Protein AF-A0A8I1R263-F1 (afdb_monomer_lite)

pLDDT: mean 82.53, std 13.77, range [40.84, 95.62]

Secondary structure (DSSP, 8-state):
---SEETTEE--HHHHHHHHHTS-HHHHHHHHT-SS---HHHHHHHHHHHHHTT--HHHHHHHHHHHHHHHHHHHHHHHH-TTSGGG---GGG---

Foldseek 3Di:
DPACDFPNHHDDVVVQVVLLVLADPLQNVVQVPQPGGDRSPVVSVVVVVCVVVVHDSVVSSVVSNVVSLVVQLVVCCVPVNCPDPSVDDPPVVPDD

Sequence (96 aa):
MSGNTRGGVAVNPKLEWKRFDALPAAIRRVYALAPFDYALSAAERGWKDYRRAGKTVAEFKAREVAWICAHLQKQARKTYGPDHPDAQRSRLERRP

Structure (mmCIF, N/CA/C/O backbone):
data_AF-A0A8I1R263-F1
#
_entry.id   AF-A0A8I1R263-F1
#
loop_
_atom_site.group_PDB
_atom_site.id
_atom_site.type_symbol
_atom_site.label_atom_id
_atom_site.label_alt_id
_atom_site.label_comp_id
_atom_site.label_asym_id
_atom_site.label_entity_id
_atom_site.label_seq_id
_atom_site.pdbx_PDB_ins_code
_atom_site.Cartn_x
_atom_site.Cartn_y
_atom_site.Cartn_z
_atom_site.occupancy
_atom_site.B_iso_or_equiv
_atom_site.auth_seq_id
_atom_site.auth_comp_id
_atom_site.auth_asym_id
_atom_site.auth_atom_id
_atom_site.pdbx_PDB_model_num
ATOM 1 N N . MET A 1 1 ? 24.043 -14.667 3.463 1.00 40.84 1 MET A N 1
ATOM 2 C CA . MET A 1 1 ? 23.099 -14.081 4.440 1.00 40.84 1 MET A CA 1
ATOM 3 C C . MET A 1 1 ? 22.155 -13.174 3.668 1.00 40.84 1 MET A C 1
ATOM 5 O O . MET A 1 1 ? 22.628 -12.174 3.141 1.00 40.84 1 MET A O 1
ATOM 9 N N . SER A 1 2 ? 20.883 -13.548 3.478 1.00 46.88 2 SER A N 1
ATOM 10 C CA . SER A 1 2 ? 19.942 -12.679 2.759 1.00 46.88 2 SER A CA 1
ATOM 11 C C . SER A 1 2 ? 19.697 -11.439 3.611 1.00 46.88 2 SER A C 1
ATOM 13 O O . SER A 1 2 ? 19.311 -11.555 4.774 1.00 46.88 2 SER A O 1
ATOM 15 N N . GLY A 1 3 ? 19.990 -10.258 3.070 1.00 56.62 3 GLY A N 1
ATOM 16 C CA . GLY A 1 3 ? 19.748 -9.006 3.778 1.00 56.62 3 GLY A CA 1
ATOM 17 C C . GLY A 1 3 ? 18.277 -8.907 4.173 1.00 56.62 3 GLY A C 1
ATOM 18 O O . GLY A 1 3 ? 17.403 -9.302 3.405 1.00 56.62 3 GLY A O 1
ATOM 19 N N . ASN A 1 4 ? 17.995 -8.386 5.367 1.00 68.56 4 ASN A N 1
ATOM 20 C CA . ASN A 1 4 ? 16.629 -8.076 5.778 1.00 68.56 4 ASN A CA 1
ATOM 21 C C . ASN A 1 4 ? 16.155 -6.840 5.003 1.00 68.56 4 ASN A C 1
ATOM 23 O O . ASN A 1 4 ? 16.076 -5.754 5.570 1.00 68.56 4 ASN A O 1
ATOM 27 N N . THR A 1 5 ? 15.919 -6.961 3.700 1.00 68.88 5 THR A N 1
ATOM 28 C CA . THR A 1 5 ? 15.443 -5.863 2.861 1.00 68.88 5 THR A CA 1
ATOM 29 C C . THR A 1 5 ? 14.107 -6.218 2.220 1.00 68.88 5 THR A C 1
ATOM 31 O O . THR A 1 5 ? 13.897 -7.338 1.768 1.00 68.88 5 THR A O 1
ATOM 34 N N . ARG A 1 6 ? 13.178 -5.257 2.190 1.00 70.50 6 ARG A N 1
ATOM 35 C CA . ARG A 1 6 ? 11.906 -5.348 1.453 1.00 70.50 6 ARG A CA 1
ATOM 36 C C . ARG A 1 6 ? 11.758 -4.119 0.578 1.00 70.50 6 ARG A C 1
ATOM 38 O O . ARG A 1 6 ? 11.874 -2.998 1.071 1.00 70.50 6 ARG A O 1
ATOM 45 N N . GLY A 1 7 ? 11.593 -4.323 -0.727 1.00 67.12 7 GLY A N 1
ATOM 46 C CA . GLY A 1 7 ? 11.559 -3.223 -1.695 1.00 67.12 7 GLY A CA 1
ATOM 47 C C . GLY A 1 7 ? 12.803 -2.320 -1.654 1.00 67.12 7 GLY A C 1
ATOM 48 O O . GLY A 1 7 ? 12.685 -1.116 -1.852 1.00 67.12 7 GLY A O 1
ATOM 49 N N . GLY A 1 8 ? 13.981 -2.873 -1.334 1.00 69.38 8 GLY A N 1
ATOM 50 C CA . GLY A 1 8 ? 15.237 -2.116 -1.209 1.00 69.38 8 GLY A CA 1
ATOM 51 C C . GLY A 1 8 ? 15.427 -1.372 0.120 1.00 69.38 8 GLY A C 1
ATOM 52 O O . GLY A 1 8 ? 16.447 -0.716 0.303 1.00 69.38 8 GLY A O 1
ATOM 53 N N . VAL A 1 9 ? 14.488 -1.490 1.065 1.00 73.25 9 VAL A N 1
ATOM 54 C CA . VAL A 1 9 ? 14.563 -0.852 2.388 1.00 73.25 9 VAL A CA 1
ATOM 55 C C . VAL A 1 9 ? 14.978 -1.875 3.437 1.00 73.25 9 VAL A C 1
ATOM 57 O O . VAL A 1 9 ? 14.377 -2.944 3.509 1.00 73.25 9 VAL A O 1
ATOM 60 N N . ALA A 1 10 ? 15.967 -1.548 4.272 1.00 78.25 10 ALA A N 1
ATOM 61 C CA . ALA A 1 10 ? 16.334 -2.374 5.419 1.00 78.25 10 ALA A CA 1
ATOM 62 C C . ALA A 1 10 ? 15.179 -2.442 6.435 1.00 78.25 10 ALA A C 1
ATOM 64 O O . ALA A 1 10 ? 14.664 -1.418 6.887 1.00 78.25 10 ALA A O 1
ATOM 65 N N . VAL A 1 11 ? 14.775 -3.654 6.801 1.00 79.69 11 VAL A N 1
ATOM 66 C CA . VAL A 1 11 ? 13.654 -3.935 7.698 1.00 79.69 11 VAL A CA 1
ATOM 67 C C . VAL A 1 11 ? 14.098 -4.780 8.888 1.00 79.69 11 VAL A C 1
ATOM 69 O O . VAL A 1 11 ? 15.021 -5.585 8.809 1.00 79.69 11 VAL A O 1
ATOM 72 N N . ASN A 1 12 ? 13.415 -4.615 10.020 1.00 84.38 12 ASN A N 1
ATOM 73 C CA . ASN A 1 12 ? 13.532 -5.524 11.155 1.00 84.38 12 ASN A CA 1
ATOM 74 C C . ASN A 1 12 ? 12.267 -6.396 11.192 1.00 84.38 12 ASN A C 1
ATOM 76 O O . ASN A 1 12 ? 11.191 -5.843 11.428 1.00 84.38 12 ASN A O 1
ATOM 80 N N . PRO A 1 13 ? 12.365 -7.727 11.008 1.00 80.75 13 PRO A N 1
ATOM 81 C CA . PRO A 1 13 ? 11.195 -8.601 10.925 1.00 80.75 13 PRO A CA 1
ATOM 82 C C . PRO A 1 13 ? 10.238 -8.484 12.118 1.00 80.75 13 PRO A C 1
ATOM 84 O O . PRO A 1 13 ? 9.027 -8.414 11.932 1.00 80.75 13 PRO A O 1
ATOM 87 N N . LYS A 1 14 ? 10.762 -8.389 13.351 1.00 84.50 14 LYS A N 1
ATOM 88 C CA . LYS A 1 14 ? 9.928 -8.245 14.559 1.00 84.50 14 LYS A CA 1
ATOM 89 C C . LYS A 1 14 ? 9.161 -6.923 14.563 1.00 84.50 14 LYS A C 1
ATOM 91 O O . LYS A 1 14 ? 8.030 -6.865 15.036 1.00 84.50 14 LYS A O 1
ATOM 96 N N . LEU A 1 15 ? 9.782 -5.855 14.063 1.00 86.25 15 LEU A N 1
ATOM 97 C CA . LEU A 1 15 ? 9.154 -4.540 13.995 1.00 86.25 15 LEU A CA 1
ATOM 98 C C . LEU A 1 15 ? 8.112 -4.475 12.876 1.00 86.25 15 LEU A C 1
ATOM 100 O O . LEU A 1 15 ? 7.060 -3.883 13.076 1.00 86.25 15 LEU A O 1
ATOM 104 N N . GLU A 1 16 ? 8.367 -5.115 11.736 1.00 85.88 16 GLU A N 1
ATOM 105 C CA . GLU A 1 16 ? 7.394 -5.219 10.643 1.00 85.88 16 GLU A CA 1
A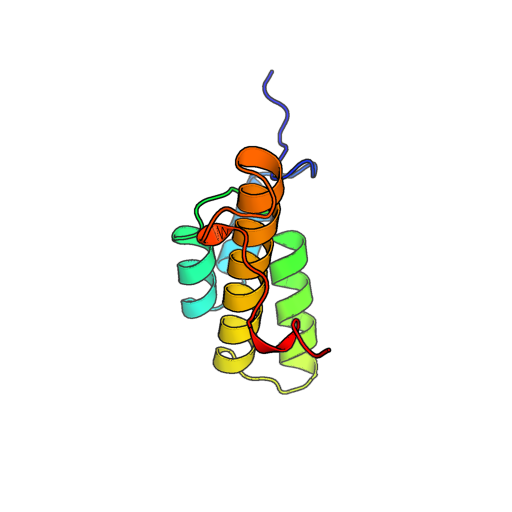TOM 106 C C . GLU A 1 16 ? 6.130 -5.961 11.081 1.00 85.88 16 GLU A C 1
ATOM 108 O O . GLU A 1 16 ? 5.033 -5.481 10.814 1.00 85.88 16 GLU A O 1
ATOM 113 N N . TRP A 1 17 ? 6.262 -7.053 11.841 1.00 85.62 17 TRP A N 1
ATOM 114 C CA . TRP A 1 17 ? 5.103 -7.735 12.424 1.00 85.62 17 TRP A CA 1
ATOM 115 C C . TRP A 1 17 ? 4.289 -6.820 13.342 1.00 85.62 17 TRP A C 1
ATOM 117 O O . TRP A 1 17 ? 3.079 -6.695 13.172 1.00 85.62 17 TRP A O 1
ATOM 127 N N . LYS A 1 18 ? 4.952 -6.087 14.247 1.00 89.19 18 LYS A N 1
ATOM 128 C CA . LYS A 1 18 ? 4.270 -5.106 15.110 1.00 89.19 18 LYS A CA 1
ATOM 129 C C . LYS A 1 18 ? 3.556 -4.014 14.309 1.00 89.19 18 LYS A C 1
ATOM 131 O O . LYS A 1 18 ? 2.457 -3.607 14.671 1.00 89.19 18 LYS A O 1
ATOM 136 N N . ARG A 1 19 ? 4.172 -3.535 13.225 1.00 90.69 19 ARG A N 1
ATOM 137 C CA . ARG A 1 19 ? 3.581 -2.532 12.326 1.00 90.69 19 ARG A CA 1
ATOM 138 C C . ARG A 1 19 ? 2.364 -3.074 11.604 1.00 90.69 19 ARG A C 1
ATOM 140 O O . ARG A 1 19 ? 1.368 -2.368 11.500 1.00 90.69 19 ARG A O 1
ATOM 147 N N . PHE A 1 20 ? 2.443 -4.315 11.135 1.00 88.62 20 PHE A N 1
ATOM 148 C CA . PHE A 1 20 ? 1.322 -4.991 10.508 1.00 88.62 20 PHE A CA 1
ATOM 149 C C . PHE A 1 20 ? 0.132 -5.053 11.461 1.00 88.62 20 PHE A C 1
ATOM 151 O O . PHE A 1 20 ? -0.953 -4.611 11.100 1.00 88.62 20 PHE A O 1
ATOM 158 N N . ASP A 1 21 ? 0.347 -5.506 12.697 1.00 90.56 21 ASP A N 1
ATOM 159 C CA . ASP A 1 21 ? -0.715 -5.635 13.699 1.00 90.56 21 ASP A CA 1
ATOM 160 C C . ASP A 1 21 ? -1.300 -4.299 14.165 1.00 90.56 21 ASP A C 1
ATOM 162 O O . ASP A 1 21 ? -2.465 -4.243 14.554 1.00 90.56 21 ASP A O 1
ATOM 166 N N . ALA A 1 22 ? -0.535 -3.210 14.070 1.00 90.38 22 ALA A N 1
ATOM 167 C CA . ALA A 1 22 ? -1.025 -1.864 14.352 1.00 90.38 22 ALA A CA 1
ATOM 168 C C . ALA A 1 22 ? -1.968 -1.309 13.262 1.00 90.38 22 ALA A C 1
ATOM 170 O O . ALA A 1 22 ? -2.646 -0.301 13.490 1.00 90.38 22 ALA A O 1
ATOM 171 N N . LEU A 1 23 ? -2.016 -1.928 12.076 1.00 92.75 23 LEU A N 1
ATOM 172 C CA . LEU A 1 23 ? -2.891 -1.507 10.984 1.00 92.75 23 LEU A CA 1
ATOM 173 C C . LEU A 1 23 ? -4.311 -2.084 11.136 1.00 92.75 23 LEU A C 1
ATOM 175 O O . LEU A 1 23 ? -4.490 -3.223 11.579 1.00 92.75 23 LEU A O 1
ATOM 179 N N . PRO A 1 24 ? -5.351 -1.355 10.686 1.00 94.38 24 PRO A N 1
ATOM 180 C CA . PRO A 1 24 ? -6.708 -1.889 10.633 1.00 94.38 24 PRO A CA 1
ATOM 181 C C . PRO A 1 24 ? -6.779 -3.172 9.793 1.00 94.38 24 PRO A C 1
ATOM 183 O O . PRO A 1 24 ? -6.093 -3.301 8.777 1.00 94.38 24 PRO A O 1
ATOM 186 N N . ALA A 1 25 ? -7.671 -4.100 10.155 1.00 94.81 25 ALA A N 1
ATOM 187 C CA . ALA A 1 25 ? -7.819 -5.389 9.465 1.00 94.81 25 ALA A CA 1
ATOM 188 C C . ALA A 1 25 ? -8.026 -5.252 7.942 1.00 94.81 25 ALA A C 1
ATOM 190 O O . ALA A 1 25 ? -7.449 -6.008 7.162 1.00 94.81 25 ALA A O 1
ATOM 191 N N . ALA A 1 26 ? -8.789 -4.244 7.509 1.00 93.56 26 ALA A N 1
ATOM 192 C CA . ALA A 1 26 ? -9.006 -3.964 6.092 1.00 93.56 26 ALA A CA 1
ATOM 193 C C . ALA A 1 26 ? -7.712 -3.595 5.343 1.00 93.56 26 ALA A C 1
ATOM 195 O O . ALA A 1 26 ? -7.569 -3.953 4.177 1.00 93.56 26 ALA A O 1
ATOM 196 N N . ILE A 1 27 ? -6.775 -2.914 6.007 1.00 94.69 27 ILE A N 1
ATOM 197 C CA . ILE A 1 27 ? -5.478 -2.520 5.442 1.00 94.69 27 ILE A CA 1
ATOM 198 C C . ILE A 1 27 ? -4.510 -3.699 5.461 1.00 94.69 27 ILE A C 1
ATOM 200 O O . ILE A 1 27 ? -3.848 -3.958 4.460 1.00 94.69 27 ILE A O 1
ATOM 204 N N . ARG A 1 28 ? -4.494 -4.475 6.553 1.00 94.19 28 ARG A N 1
ATOM 205 C CA . ARG A 1 28 ? -3.734 -5.733 6.623 1.00 94.19 28 ARG A CA 1
ATOM 206 C C . ARG A 1 28 ? -4.058 -6.648 5.443 1.00 94.19 28 ARG A C 1
ATOM 208 O O . ARG A 1 28 ? -3.148 -7.179 4.816 1.00 94.19 28 ARG A O 1
ATOM 215 N N . ARG A 1 29 ? -5.341 -6.761 5.081 1.00 93.44 29 ARG A N 1
ATOM 216 C CA . ARG A 1 29 ? -5.783 -7.551 3.921 1.00 93.44 29 ARG A CA 1
ATOM 217 C C . ARG A 1 29 ? -5.255 -7.021 2.584 1.00 93.44 29 ARG A C 1
ATOM 219 O O . ARG A 1 29 ? -4.959 -7.830 1.716 1.00 93.44 29 ARG A O 1
ATOM 226 N N . VAL A 1 30 ? -5.120 -5.703 2.412 1.00 92.25 30 VAL A N 1
ATOM 227 C CA . VA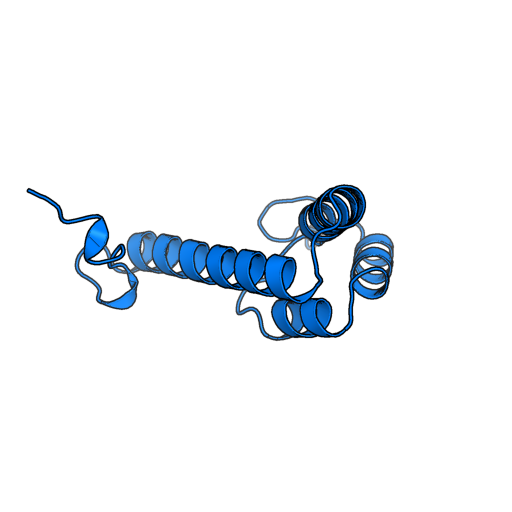L A 1 30 ? -4.525 -5.116 1.194 1.00 92.25 30 VAL A CA 1
ATOM 228 C C . VAL A 1 30 ? -3.070 -5.552 1.057 1.00 92.25 30 VAL 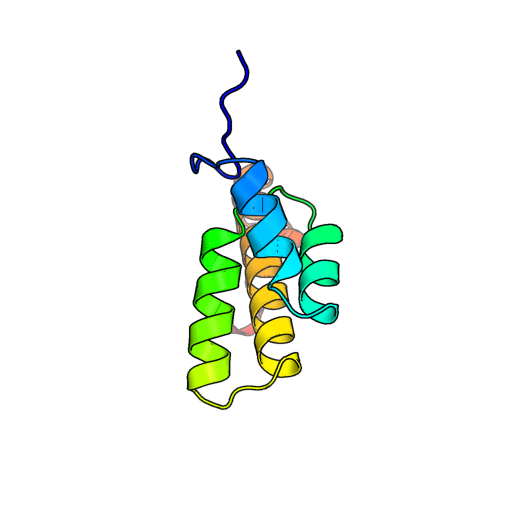A C 1
ATOM 230 O O . VAL A 1 30 ? -2.687 -6.073 0.017 1.00 92.25 30 VAL A O 1
ATOM 233 N N . TYR A 1 31 ? -2.287 -5.402 2.124 1.00 90.25 31 TYR A N 1
ATOM 234 C CA . TYR A 1 31 ? -0.869 -5.761 2.122 1.00 90.25 31 TYR A CA 1
ATOM 235 C C . TYR A 1 31 ? -0.625 -7.270 2.027 1.00 90.25 31 TYR A C 1
ATOM 237 O O . TYR A 1 31 ? 0.323 -7.684 1.374 1.00 90.25 31 TYR A O 1
ATOM 245 N N . ALA A 1 32 ? -1.494 -8.094 2.617 1.00 89.00 32 ALA A N 1
ATOM 246 C CA . ALA A 1 32 ? -1.406 -9.550 2.508 1.00 89.00 32 ALA A CA 1
ATOM 247 C C . ALA A 1 32 ? -1.695 -10.078 1.090 1.00 89.00 32 ALA A C 1
ATOM 249 O O . ALA A 1 32 ? -1.220 -11.149 0.734 1.00 89.00 32 ALA A O 1
ATOM 250 N N . LEU A 1 33 ? -2.483 -9.346 0.294 1.00 88.88 33 LEU A N 1
ATOM 251 C CA . LEU A 1 33 ? -2.813 -9.697 -1.094 1.00 88.88 33 LEU A CA 1
ATOM 252 C C . LEU A 1 33 ? -1.904 -9.007 -2.118 1.00 88.88 33 LEU A C 1
ATOM 254 O O . LEU A 1 33 ? -2.083 -9.191 -3.322 1.00 88.88 33 LEU A O 1
ATOM 258 N N . ALA A 1 34 ? -0.974 -8.169 -1.666 1.00 87.38 34 ALA A N 1
ATOM 259 C CA . ALA A 1 34 ? -0.137 -7.401 -2.562 1.00 87.38 34 ALA A CA 1
ATOM 260 C C . ALA A 1 34 ? 0.882 -8.324 -3.264 1.00 87.38 34 ALA A C 1
ATOM 262 O O . ALA A 1 34 ? 1.487 -9.170 -2.610 1.00 87.38 34 ALA A O 1
ATOM 263 N N . PRO A 1 35 ? 1.124 -8.160 -4.577 1.00 82.06 35 PRO A N 1
ATOM 264 C CA . PRO A 1 35 ? 2.015 -9.043 -5.339 1.00 82.06 35 PRO A CA 1
ATOM 265 C C . PRO A 1 35 ? 3.509 -8.803 -5.065 1.00 82.06 35 PRO A C 1
ATOM 267 O O . PRO A 1 35 ? 4.356 -9.476 -5.646 1.00 82.06 35 PRO A O 1
ATOM 270 N N . PHE A 1 36 ? 3.843 -7.837 -4.205 1.00 80.00 36 PHE A N 1
ATOM 271 C CA . PHE A 1 36 ? 5.211 -7.485 -3.842 1.00 80.00 36 PHE A CA 1
ATOM 272 C C . PHE A 1 36 ? 5.345 -7.288 -2.334 1.00 80.00 36 PHE A C 1
ATOM 274 O O . PHE A 1 36 ? 4.411 -6.849 -1.662 1.00 80.00 36 PHE A O 1
ATOM 281 N N . ASP A 1 37 ? 6.552 -7.530 -1.826 1.00 78.50 37 ASP A N 1
ATOM 282 C CA . ASP A 1 37 ? 6.899 -7.250 -0.439 1.00 78.50 37 ASP A CA 1
ATOM 283 C C . ASP A 1 37 ? 7.120 -5.751 -0.212 1.00 78.50 37 ASP A C 1
ATOM 285 O O . ASP A 1 37 ? 8.109 -5.159 -0.656 1.00 78.50 37 ASP A O 1
ATOM 289 N N . TYR A 1 38 ? 6.211 -5.147 0.548 1.00 80.75 38 TYR A N 1
ATOM 290 C CA . TYR A 1 38 ? 6.285 -3.747 0.948 1.00 80.75 38 TYR A CA 1
ATOM 291 C C . TYR A 1 38 ? 6.788 -3.595 2.386 1.00 80.75 38 TYR A C 1
ATOM 293 O O . TYR A 1 38 ? 6.468 -4.397 3.265 1.00 80.75 38 TYR A O 1
ATOM 301 N N . ALA A 1 39 ? 7.562 -2.536 2.634 1.00 83.50 39 ALA A N 1
ATOM 302 C CA . ALA A 1 39 ? 7.923 -2.125 3.986 1.00 83.50 39 ALA A CA 1
ATOM 303 C C . ALA A 1 39 ? 6.732 -1.417 4.653 1.00 83.50 39 ALA A C 1
ATOM 305 O O . ALA A 1 39 ? 6.227 -0.409 4.153 1.00 83.50 39 ALA A O 1
ATOM 306 N N . LEU A 1 40 ? 6.306 -1.911 5.812 1.00 87.50 40 LEU A N 1
ATOM 307 C CA . LEU A 1 40 ? 5.110 -1.439 6.515 1.00 87.50 40 LEU A CA 1
ATOM 308 C C . LEU A 1 40 ? 5.340 -0.145 7.302 1.00 87.50 40 LEU A C 1
ATOM 310 O O . LEU A 1 40 ? 4.390 0.453 7.801 1.00 87.50 40 LEU A O 1
ATOM 314 N N . SER A 1 41 ? 6.587 0.322 7.398 1.00 87.00 41 SER A N 1
ATOM 315 C CA . SER A 1 41 ? 6.944 1.582 8.064 1.00 87.00 41 SER A CA 1
ATOM 316 C C . SER A 1 41 ? 6.219 2.794 7.472 1.00 87.00 41 SER A C 1
ATOM 318 O O . SER A 1 41 ? 5.741 3.655 8.214 1.00 87.00 41 SER A O 1
ATOM 320 N N . ALA A 1 42 ? 6.114 2.856 6.143 1.00 85.88 42 ALA A N 1
ATOM 321 C CA . ALA A 1 42 ? 5.422 3.930 5.440 1.00 85.88 42 ALA A CA 1
ATOM 322 C C . ALA A 1 42 ? 3.900 3.834 5.620 1.00 85.88 42 ALA A C 1
ATOM 324 O O . ALA A 1 42 ? 3.250 4.853 5.853 1.00 85.88 42 ALA A O 1
ATOM 325 N N . ALA A 1 43 ? 3.352 2.616 5.579 1.00 88.88 43 ALA A N 1
ATOM 326 C CA . ALA A 1 43 ? 1.931 2.349 5.783 1.00 88.88 43 ALA A CA 1
ATOM 327 C C . ALA A 1 43 ? 1.476 2.736 7.197 1.00 88.88 43 ALA A C 1
ATOM 329 O O . ALA A 1 43 ? 0.483 3.437 7.369 1.00 88.88 43 ALA A O 1
ATOM 330 N N . GLU A 1 44 ? 2.235 2.328 8.218 1.00 92.06 44 GLU A N 1
ATOM 331 C CA . GLU A 1 44 ? 1.950 2.634 9.622 1.00 92.06 44 GLU A CA 1
ATOM 332 C C . GLU A 1 44 ? 1.971 4.147 9.881 1.00 92.06 44 GLU A C 1
ATOM 334 O O . GLU A 1 44 ? 1.059 4.691 10.509 1.00 92.06 44 GLU A O 1
ATOM 339 N N . ARG A 1 45 ? 2.996 4.844 9.369 1.00 91.00 45 ARG A N 1
ATOM 340 C CA . ARG A 1 45 ? 3.097 6.305 9.476 1.00 91.00 45 ARG A CA 1
ATOM 341 C C . ARG A 1 45 ? 1.939 6.989 8.755 1.00 91.00 45 ARG A C 1
ATOM 343 O O . ARG A 1 45 ? 1.254 7.809 9.354 1.00 91.00 45 ARG A O 1
ATOM 350 N N . GLY A 1 46 ? 1.674 6.588 7.511 1.00 91.12 46 GLY A N 1
ATOM 351 C CA . GLY A 1 46 ? 0.570 7.120 6.719 1.00 91.12 46 GLY A CA 1
ATOM 352 C C . GLY A 1 46 ? -0.785 6.929 7.399 1.00 91.12 46 GLY A C 1
ATOM 353 O O . GLY A 1 46 ? -1.598 7.851 7.390 1.00 91.12 46 GLY A O 1
ATOM 354 N N . TRP A 1 47 ? -1.008 5.780 8.043 1.00 94.00 47 TRP A N 1
ATOM 355 C CA . TRP A 1 47 ? -2.225 5.523 8.808 1.00 94.00 47 TRP A CA 1
ATOM 356 C C . TRP A 1 47 ? -2.346 6.435 10.035 1.00 94.00 47 TRP A C 1
ATOM 358 O O . TRP A 1 47 ? -3.418 6.987 10.281 1.00 94.00 47 TRP A O 1
ATOM 368 N N . LYS A 1 48 ? -1.257 6.641 10.788 1.00 93.94 48 LYS A N 1
ATOM 369 C CA . LYS A 1 48 ? -1.232 7.568 11.934 1.00 93.94 48 LYS A CA 1
ATOM 370 C C . LYS A 1 48 ? -1.593 8.995 11.512 1.00 93.94 48 LYS A C 1
ATOM 372 O O . LYS A 1 48 ? -2.428 9.620 12.167 1.00 93.94 48 LYS A O 1
ATOM 377 N N . ASP A 1 49 ? -1.033 9.469 10.402 1.00 93.88 49 ASP A N 1
ATOM 378 C CA . ASP A 1 49 ? -1.304 10.809 9.870 1.00 93.88 49 ASP A CA 1
ATOM 379 C C . ASP A 1 49 ? -2.756 10.944 9.383 1.00 93.88 49 ASP A C 1
ATOM 381 O O . ASP A 1 49 ? -3.439 11.909 9.725 1.00 93.88 49 ASP A O 1
ATOM 385 N N . TYR A 1 50 ? -3.269 9.940 8.660 1.00 93.94 50 TYR A N 1
ATOM 386 C CA . TYR A 1 50 ? -4.664 9.904 8.199 1.00 93.94 50 TYR A CA 1
ATOM 387 C C . TYR A 1 50 ? -5.646 9.919 9.368 1.00 93.94 50 TYR A C 1
ATOM 389 O O . TYR A 1 50 ? -6.572 10.730 9.396 1.00 93.94 50 TYR A O 1
ATOM 397 N N . ARG A 1 51 ? -5.414 9.063 10.366 1.00 93.75 51 ARG A N 1
ATOM 398 C CA . ARG A 1 51 ? -6.240 9.015 11.572 1.00 93.75 51 ARG A CA 1
ATOM 399 C C . ARG A 1 51 ? -6.218 10.356 12.310 1.00 93.75 51 ARG A C 1
ATOM 401 O O . ARG A 1 51 ? -7.268 10.807 12.757 1.00 93.75 51 ARG A O 1
ATOM 408 N N . ARG A 1 52 ? -5.055 11.010 12.424 1.00 95.19 52 ARG A N 1
ATOM 409 C CA . ARG A 1 52 ? -4.935 12.339 13.051 1.00 95.19 52 ARG A CA 1
ATOM 410 C C . ARG A 1 52 ? -5.706 13.416 12.281 1.00 95.19 52 ARG A C 1
ATOM 412 O O . ARG A 1 52 ? -6.249 14.319 12.902 1.00 95.19 52 ARG A O 1
ATOM 419 N N . ALA A 1 53 ? -5.788 13.294 10.960 1.00 94.81 53 ALA A N 1
ATOM 420 C CA . ALA A 1 53 ? -6.577 14.169 10.097 1.00 94.81 53 ALA A CA 1
ATOM 421 C C . ALA A 1 53 ? -8.089 13.842 10.084 1.00 94.81 53 ALA A C 1
ATOM 423 O O . ALA A 1 53 ? -8.823 14.406 9.276 1.00 94.81 53 ALA A O 1
ATOM 424 N N . GLY A 1 54 ? -8.563 12.916 10.929 1.00 94.94 54 GLY A N 1
ATOM 425 C CA . GLY A 1 54 ? -9.972 12.506 10.981 1.00 94.94 54 GLY A CA 1
ATOM 426 C C . GLY A 1 54 ? -10.425 11.661 9.785 1.00 94.94 54 GLY A C 1
ATOM 427 O O . GLY A 1 54 ? -11.623 11.499 9.567 1.00 94.94 54 GLY A O 1
ATOM 428 N N . LYS A 1 55 ? -9.484 11.127 8.997 1.00 95.19 55 LYS A N 1
ATOM 429 C CA . LYS A 1 55 ? -9.778 10.302 7.823 1.00 95.19 55 LYS A CA 1
ATOM 430 C C . LYS A 1 55 ? -10.163 8.882 8.211 1.00 95.19 55 LYS A C 1
ATOM 432 O O . LYS A 1 55 ? -9.688 8.319 9.199 1.00 95.19 55 LYS A O 1
ATOM 437 N N . THR A 1 56 ? -11.015 8.284 7.391 1.00 95.62 56 THR A N 1
ATOM 438 C CA . THR A 1 56 ? -11.548 6.941 7.616 1.00 95.62 56 THR A CA 1
ATOM 439 C C . THR A 1 56 ? -10.587 5.848 7.143 1.00 95.62 56 THR A C 1
ATOM 441 O O . THR A 1 56 ? -9.726 6.050 6.282 1.00 95.62 56 THR A O 1
ATOM 444 N N . VAL A 1 57 ? -10.782 4.630 7.660 1.00 94.88 57 VAL A N 1
ATOM 445 C CA . VAL A 1 57 ? -10.084 3.429 7.166 1.00 94.88 57 VAL A CA 1
ATOM 446 C C . VAL A 1 57 ? -10.376 3.191 5.679 1.00 94.88 57 VAL A C 1
ATOM 448 O O . VAL A 1 57 ? -9.499 2.730 4.954 1.00 94.88 57 VAL A O 1
ATOM 451 N N . ALA A 1 58 ? -11.589 3.509 5.214 1.00 94.88 58 ALA A N 1
ATOM 452 C CA . ALA A 1 58 ? -11.993 3.322 3.823 1.00 94.88 58 ALA A CA 1
ATOM 453 C C . ALA A 1 58 ? -11.218 4.244 2.868 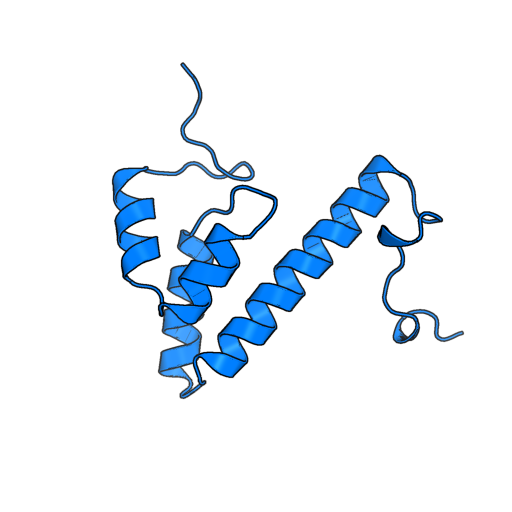1.00 94.88 58 ALA A C 1
ATOM 455 O O . ALA A 1 58 ? -10.702 3.770 1.856 1.00 94.88 58 ALA A O 1
ATOM 456 N N . GLU A 1 59 ? -11.063 5.524 3.222 1.00 94.25 59 GLU A N 1
ATOM 457 C CA . GLU A 1 59 ? -10.250 6.476 2.452 1.00 94.25 59 GLU A CA 1
ATOM 458 C C . GLU A 1 59 ? -8.785 6.035 2.390 1.00 94.25 59 GLU A C 1
ATOM 460 O O . GLU A 1 59 ? -8.175 6.034 1.319 1.00 94.25 59 GLU A O 1
ATOM 465 N N . PHE A 1 60 ? -8.226 5.599 3.523 1.00 95.50 60 PHE A N 1
ATOM 466 C CA . PHE A 1 60 ? -6.852 5.107 3.553 1.00 95.50 60 PHE A CA 1
ATOM 467 C C . PHE A 1 60 ? -6.691 3.836 2.706 1.00 95.50 60 PHE A C 1
ATOM 469 O O . PHE A 1 60 ? -5.778 3.752 1.892 1.00 95.50 60 PHE A O 1
ATOM 476 N N . LYS A 1 61 ? -7.627 2.882 2.799 1.00 94.81 61 LYS A N 1
ATOM 477 C CA . LYS A 1 61 ? -7.637 1.669 1.966 1.00 94.81 61 LYS A CA 1
ATOM 478 C C . LYS A 1 61 ? -7.630 2.006 0.474 1.00 94.81 61 LYS A C 1
ATOM 480 O O . LYS A 1 61 ? -6.859 1.409 -0.272 1.00 94.81 61 LYS A O 1
ATOM 485 N N . ALA A 1 62 ? -8.477 2.941 0.042 1.00 93.44 62 ALA A N 1
ATOM 486 C CA . ALA A 1 62 ? -8.558 3.352 -1.358 1.00 93.44 62 ALA A CA 1
ATOM 487 C C . ALA A 1 62 ? -7.226 3.934 -1.856 1.00 93.44 62 ALA A C 1
ATOM 489 O O . ALA A 1 62 ? -6.754 3.559 -2.931 1.00 93.44 62 ALA A O 1
ATOM 490 N N . ARG A 1 63 ? -6.579 4.779 -1.043 1.00 93.50 63 ARG A N 1
ATOM 491 C CA . ARG A 1 63 ? -5.242 5.311 -1.336 1.00 93.50 63 ARG A CA 1
ATOM 492 C C . ARG A 1 63 ? -4.203 4.195 -1.484 1.00 93.50 63 ARG A C 1
ATOM 494 O O . ARG A 1 63 ? -3.442 4.209 -2.448 1.00 93.50 63 ARG A O 1
ATOM 501 N N . GLU A 1 64 ? -4.146 3.256 -0.542 1.00 92.94 64 GLU A N 1
ATOM 502 C CA . GLU A 1 64 ? -3.135 2.189 -0.553 1.00 92.94 64 GLU A CA 1
ATOM 503 C C . GLU A 1 64 ? -3.299 1.267 -1.771 1.00 92.94 64 GLU A C 1
ATOM 505 O O . GLU A 1 64 ? -2.316 0.930 -2.429 1.00 92.94 64 GLU A O 1
ATOM 510 N N . VAL A 1 65 ? -4.541 0.935 -2.141 1.00 91.81 65 VAL A N 1
ATOM 511 C CA . VAL A 1 65 ? -4.835 0.185 -3.374 1.00 91.81 65 VAL A CA 1
ATOM 512 C C . VAL A 1 65 ? -4.372 0.961 -4.608 1.00 91.81 65 VAL A C 1
ATOM 514 O O . VAL A 1 65 ? -3.665 0.402 -5.444 1.00 91.81 65 VAL A O 1
ATOM 517 N N . ALA A 1 66 ? -4.702 2.252 -4.707 1.00 90.69 66 ALA A N 1
ATOM 518 C CA . ALA A 1 66 ? -4.273 3.088 -5.828 1.00 90.69 66 ALA A CA 1
ATOM 519 C C . ALA A 1 66 ? -2.741 3.153 -5.946 1.00 90.69 66 ALA A C 1
ATOM 521 O O . ALA A 1 66 ? -2.199 3.085 -7.050 1.00 90.69 66 ALA A O 1
ATOM 522 N N . TRP A 1 67 ? -2.034 3.229 -4.816 1.00 89.12 67 TRP A N 1
ATOM 523 C CA . TRP A 1 67 ? -0.574 3.232 -4.791 1.00 89.12 67 TRP A CA 1
ATOM 524 C C . TRP A 1 67 ? 0.029 1.905 -5.277 1.00 89.12 67 TRP A C 1
ATOM 526 O O . TRP A 1 67 ? 0.946 1.923 -6.102 1.00 89.12 67 TRP A O 1
ATOM 536 N N . ILE A 1 68 ? -0.508 0.759 -4.841 1.00 89.38 68 ILE A N 1
ATOM 537 C CA . ILE A 1 68 ? -0.068 -0.565 -5.316 1.00 89.38 68 ILE A CA 1
ATOM 538 C C . ILE A 1 68 ? -0.321 -0.710 -6.822 1.00 89.38 68 ILE A C 1
ATOM 540 O O . ILE A 1 68 ? 0.578 -1.127 -7.553 1.00 89.38 68 ILE A O 1
ATOM 544 N N . CYS A 1 69 ? -1.498 -0.306 -7.313 1.00 88.19 69 CYS A N 1
ATOM 545 C CA . CYS A 1 69 ? -1.812 -0.317 -8.744 1.00 88.19 69 CYS A CA 1
ATOM 546 C C . CYS A 1 69 ? -0.849 0.565 -9.555 1.00 88.19 69 CYS A C 1
ATOM 548 O O . CYS A 1 69 ? -0.343 0.134 -10.589 1.00 88.19 69 CYS A O 1
ATOM 550 N N . ALA A 1 70 ? -0.536 1.772 -9.075 1.00 86.44 70 ALA A N 1
ATOM 551 C CA . ALA A 1 70 ? 0.419 2.658 -9.739 1.00 86.44 70 ALA A CA 1
ATOM 552 C C . ALA A 1 70 ? 1.836 2.060 -9.768 1.00 86.44 70 ALA A C 1
ATOM 554 O O . ALA A 1 70 ? 2.556 2.185 -10.763 1.00 86.44 70 ALA A O 1
ATOM 555 N N . HIS A 1 71 ? 2.242 1.377 -8.693 1.00 87.19 71 HIS A N 1
ATOM 556 C CA . HIS A 1 71 ? 3.511 0.658 -8.657 1.00 87.19 71 HIS A CA 1
ATOM 557 C C . HIS A 1 71 ? 3.511 -0.476 -9.696 1.00 87.19 71 HIS A C 1
ATOM 559 O O . HIS A 1 71 ? 4.445 -0.561 -10.493 1.00 87.19 71 HIS A O 1
ATOM 565 N N . LEU A 1 72 ? 2.454 -1.290 -9.752 1.00 86.00 72 LEU A N 1
ATOM 566 C CA . LEU A 1 72 ? 2.303 -2.350 -10.753 1.00 86.00 72 L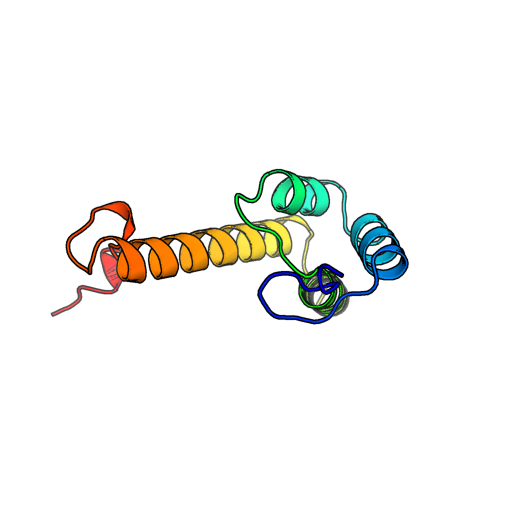EU A CA 1
ATOM 567 C C . LEU A 1 72 ? 2.444 -1.814 -12.179 1.00 86.00 72 LEU A C 1
ATOM 569 O O . LEU A 1 72 ? 3.259 -2.334 -12.935 1.00 86.00 72 LEU A O 1
ATOM 573 N N . GLN A 1 73 ? 1.755 -0.722 -12.511 1.00 86.50 73 GLN A N 1
ATOM 574 C CA . GLN A 1 73 ? 1.874 -0.077 -13.823 1.00 86.50 73 GLN A CA 1
ATOM 575 C C . GLN A 1 73 ? 3.305 0.387 -14.115 1.00 86.50 73 GLN A C 1
ATOM 577 O O . GLN A 1 73 ? 3.812 0.219 -15.224 1.00 86.50 73 GLN A O 1
ATOM 582 N N . LYS A 1 74 ? 4.001 0.944 -13.114 1.00 85.56 74 LYS A N 1
ATOM 583 C CA . LYS A 1 74 ? 5.401 1.364 -13.257 1.00 85.56 74 LYS A CA 1
ATOM 584 C C . LYS A 1 74 ? 6.332 0.177 -13.524 1.00 85.56 74 LYS A C 1
ATOM 586 O O . LYS A 1 74 ? 7.232 0.308 -14.352 1.00 85.56 74 LYS A O 1
ATOM 591 N N . GLN A 1 75 ? 6.128 -0.959 -12.853 1.00 85.69 75 GLN A N 1
ATOM 592 C CA . GLN A 1 75 ? 6.913 -2.173 -13.117 1.00 85.69 75 GLN A CA 1
ATOM 593 C C . GLN A 1 75 ? 6.569 -2.765 -14.480 1.00 85.69 75 GLN A C 1
ATOM 595 O O . GLN A 1 75 ? 7.481 -3.051 -15.244 1.00 85.69 75 GLN A O 1
ATOM 600 N N . ALA A 1 76 ? 5.284 -2.861 -14.831 1.00 84.81 76 ALA A N 1
ATOM 601 C CA . ALA A 1 76 ? 4.847 -3.324 -16.144 1.00 84.81 76 ALA A CA 1
ATOM 602 C C . ALA A 1 76 ? 5.477 -2.488 -17.266 1.00 84.81 76 ALA A C 1
ATOM 604 O O . ALA A 1 76 ? 6.045 -3.045 -18.198 1.00 84.81 76 ALA A O 1
ATOM 605 N N . ARG A 1 77 ? 5.495 -1.156 -17.128 1.00 84.44 77 ARG A N 1
ATOM 606 C CA . ARG A 1 77 ? 6.169 -0.262 -18.079 1.00 84.44 77 ARG A CA 1
ATOM 607 C C . ARG A 1 77 ? 7.672 -0.512 -18.172 1.00 84.44 77 ARG A C 1
ATOM 609 O O . ARG A 1 77 ? 8.229 -0.440 -19.262 1.00 84.44 77 ARG A O 1
ATOM 616 N N . LYS A 1 78 ? 8.338 -0.758 -17.040 1.00 84.19 78 LYS A N 1
ATOM 617 C CA . LYS A 1 78 ? 9.780 -1.040 -17.007 1.00 84.19 78 LYS A CA 1
ATOM 618 C C . LYS A 1 78 ? 10.108 -2.379 -17.674 1.00 84.19 78 LYS A C 1
ATOM 620 O O . LYS A 1 78 ? 11.126 -2.473 -18.346 1.00 84.19 78 LYS A O 1
ATOM 625 N N . THR A 1 79 ? 9.267 -3.389 -17.468 1.00 88.25 79 THR A N 1
ATOM 626 C CA . THR A 1 79 ? 9.508 -4.766 -17.916 1.00 88.25 79 THR A CA 1
ATOM 627 C C . THR A 1 79 ? 9.068 -4.997 -19.359 1.00 88.25 79 THR A C 1
ATOM 629 O O . THR A 1 79 ? 9.805 -5.601 -20.129 1.00 88.25 79 THR A O 1
ATOM 632 N N . TYR A 1 80 ? 7.883 -4.512 -19.731 1.00 84.69 80 TYR A N 1
ATOM 633 C CA . TYR A 1 80 ? 7.236 -4.803 -21.015 1.00 84.69 80 TYR A CA 1
ATOM 634 C C . TYR A 1 80 ? 7.213 -3.609 -21.977 1.00 84.69 80 TYR A C 1
ATOM 636 O O . TYR A 1 80 ? 6.783 -3.745 -23.118 1.00 84.69 80 TYR A O 1
ATOM 644 N N . GLY A 1 81 ? 7.670 -2.436 -21.534 1.00 81.06 81 GLY A N 1
ATOM 645 C CA . GLY A 1 81 ? 7.645 -1.209 -22.325 1.00 81.06 81 GLY A CA 1
ATOM 646 C C . GLY A 1 81 ? 6.329 -0.422 -22.214 1.00 81.06 81 GLY A C 1
ATOM 647 O O . GLY A 1 81 ? 5.376 -0.853 -21.561 1.00 81.06 81 GLY A O 1
ATOM 648 N N . PRO A 1 82 ? 6.277 0.786 -22.804 1.00 81.38 82 PRO A N 1
ATOM 649 C CA . PRO A 1 82 ? 5.158 1.723 -22.654 1.00 81.38 82 PRO A CA 1
ATOM 650 C C . PRO A 1 82 ? 3.871 1.316 -23.388 1.00 81.38 82 PRO A C 1
ATOM 652 O O . PRO A 1 82 ? 2.806 1.817 -23.031 1.00 81.38 82 PRO A O 1
ATOM 655 N N . ASP A 1 83 ? 3.957 0.425 -24.376 1.00 79.00 83 ASP A N 1
ATOM 656 C CA . ASP A 1 83 ? 2.817 0.033 -25.217 1.00 79.00 83 ASP A CA 1
ATOM 657 C C . ASP A 1 83 ? 2.013 -1.147 -24.645 1.00 79.00 83 ASP A C 1
ATOM 659 O O . ASP A 1 83 ? 0.919 -1.453 -25.121 1.00 79.00 83 ASP A O 1
ATOM 663 N N . HIS A 1 84 ? 2.517 -1.785 -23.584 1.00 79.00 84 HIS A N 1
ATOM 664 C CA . HIS A 1 84 ? 1.838 -2.891 -22.916 1.00 79.00 84 HIS A CA 1
ATOM 665 C C . HIS A 1 84 ? 0.533 -2.418 -22.237 1.00 79.00 84 HIS A C 1
ATOM 667 O O . HIS A 1 84 ? 0.542 -1.373 -21.582 1.00 79.00 84 HIS A O 1
ATOM 673 N N . PRO A 1 85 ? -0.588 -3.166 -22.313 1.00 78.06 85 PRO A N 1
ATOM 674 C CA . PRO A 1 85 ? -1.869 -2.761 -21.716 1.00 78.06 85 PRO A CA 1
ATOM 675 C C . PRO A 1 85 ? -1.767 -2.457 -20.212 1.00 78.06 85 PRO A C 1
ATOM 677 O O . PRO A 1 85 ? -2.273 -1.432 -19.762 1.00 78.06 85 PRO A O 1
ATOM 680 N N . ASP A 1 86 ? -1.017 -3.262 -19.455 1.00 74.62 86 ASP A N 1
ATOM 681 C CA . ASP A 1 86 ? -0.797 -3.034 -18.014 1.00 74.62 86 ASP A CA 1
ATOM 682 C C . ASP A 1 86 ? 0.169 -1.878 -17.699 1.00 74.62 86 ASP A C 1
ATOM 684 O O . ASP A 1 86 ? 0.281 -1.453 -16.551 1.00 74.62 86 ASP A O 1
ATOM 688 N N . ALA A 1 87 ? 0.883 -1.360 -18.702 1.00 72.69 87 ALA A N 1
ATOM 689 C CA . ALA A 1 87 ? 1.755 -0.193 -18.577 1.00 72.69 87 ALA A CA 1
ATOM 690 C C . ALA A 1 87 ? 1.025 1.128 -18.878 1.00 72.69 87 ALA A C 1
ATOM 692 O O . ALA A 1 87 ? 1.598 2.208 -18.683 1.00 72.69 87 ALA A O 1
ATOM 693 N N . GLN A 1 88 ? -0.224 1.067 -19.356 1.00 67.00 88 GLN A N 1
ATOM 694 C CA . GLN A 1 88 ? -0.978 2.252 -19.742 1.00 67.00 88 GLN A CA 1
ATOM 695 C C . GLN A 1 88 ? -1.326 3.092 -18.508 1.00 67.00 88 GLN A C 1
ATOM 697 O O . GLN A 1 88 ? -2.089 2.686 -17.631 1.00 67.00 88 GLN A O 1
ATOM 702 N N . ARG A 1 89 ? -0.790 4.318 -18.469 1.00 61.00 89 ARG A N 1
ATOM 703 C CA . ARG A 1 89 ? -1.318 5.387 -17.613 1.00 61.00 89 ARG A CA 1
ATOM 704 C C . ARG A 1 89 ? -2.780 5.635 -17.973 1.00 61.00 89 ARG A C 1
ATOM 706 O O . ARG A 1 89 ? -3.161 5.505 -19.137 1.00 61.00 89 ARG A O 1
ATOM 713 N N . SER A 1 90 ? -3.580 5.978 -16.961 1.00 52.84 90 SER A N 1
ATOM 714 C CA . SER A 1 90 ? -5.004 6.303 -17.100 1.00 52.84 90 SER A CA 1
ATOM 715 C C . SER A 1 90 ? -5.269 7.106 -18.377 1.00 52.84 90 SER A C 1
ATOM 717 O O . SER A 1 90 ? -4.553 8.067 -18.661 1.00 52.84 90 SER A O 1
ATOM 719 N N . ARG A 1 91 ? -6.321 6.751 -19.132 1.00 52.38 91 ARG A N 1
ATOM 720 C CA . ARG A 1 91 ? -6.731 7.452 -20.368 1.00 52.38 91 ARG A CA 1
ATOM 721 C C . ARG A 1 91 ? -6.909 8.968 -20.173 1.00 52.38 91 ARG A C 1
ATOM 723 O O . ARG A 1 91 ? -6.850 9.705 -21.145 1.00 52.38 91 ARG A O 1
ATOM 730 N N . LEU A 1 92 ? -7.085 9.426 -18.931 1.00 46.81 92 LEU A N 1
ATOM 731 C CA . LEU A 1 92 ? -7.193 10.837 -18.550 1.00 46.81 92 LEU A CA 1
ATOM 732 C C . LEU A 1 92 ? -5.867 11.617 -18.627 1.00 46.81 92 LEU A C 1
ATOM 734 O O . LEU A 1 92 ? -5.902 12.839 -18.715 1.00 46.81 92 LEU A O 1
ATOM 738 N N . GLU A 1 93 ? -4.715 10.940 -18.607 1.00 48.75 93 GLU A N 1
ATOM 739 C CA . GLU A 1 93 ? -3.398 11.573 -18.793 1.00 48.75 93 GLU A CA 1
ATOM 740 C C . GLU A 1 93 ? -3.021 11.732 -20.275 1.00 48.75 93 GLU A C 1
ATOM 742 O O . GLU A 1 93 ? -2.106 12.482 -20.602 1.00 48.75 93 GLU A O 1
ATOM 747 N N . ARG A 1 94 ? -3.745 11.065 -21.184 1.00 51.31 94 ARG A N 1
ATOM 748 C CA . ARG A 1 94 ? -3.697 11.331 -22.627 1.00 51.31 94 ARG A CA 1
ATOM 749 C C . ARG A 1 94 ? -4.667 12.470 -22.958 1.00 51.31 94 ARG A C 1
ATOM 751 O O . ARG A 1 94 ? -5.663 12.247 -23.640 1.00 51.31 94 ARG A O 1
ATOM 758 N N . ARG A 1 95 ? -4.436 13.678 -22.438 1.00 42.50 95 ARG A N 1
ATOM 759 C CA . ARG A 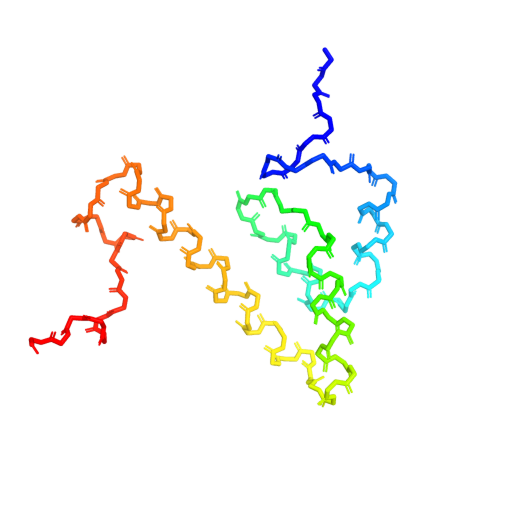1 95 ? -5.049 14.874 -23.038 1.00 42.50 95 ARG A CA 1
ATOM 760 C C . ARG A 1 95 ? -4.070 15.458 -24.066 1.00 42.50 95 ARG A C 1
ATOM 762 O O . ARG A 1 95 ? -2.884 15.506 -23.743 1.00 42.50 95 ARG A O 1
ATOM 769 N N . PRO A 1 96 ? -4.543 15.796 -25.282 1.00 51.47 96 PRO A N 1
ATOM 770 C CA . PRO A 1 96 ? -3.734 16.470 -26.296 1.00 51.47 96 PRO A CA 1
ATOM 771 C C . PRO A 1 96 ? -3.272 17.851 -25.826 1.00 51.47 96 PRO A C 1
ATOM 773 O O . PRO A 1 96 ? -3.967 18.446 -24.966 1.00 51.47 96 PRO A O 1
#

Radius of gyration: 15.64 Å; chains: 1; bounding box: 35×31×41 Å